Protein AF-A0AA43AKI9-F1 (afdb_monomer)

pLDDT: mean 84.33, std 13.37, range [45.75, 96.88]

Foldseek 3Di:
DDCPDPVVVVVVVVVVVVVVVVVVVVVQVVLVVQQVVVQVVQQVVWVAPFPPDQKDWAEDDPNVDFTKIWHDFPPDGTTTKMFGQQRPHPPRTDIPPPPTAGADDPVVLVVNVVHYVGDPVNSVVCVVR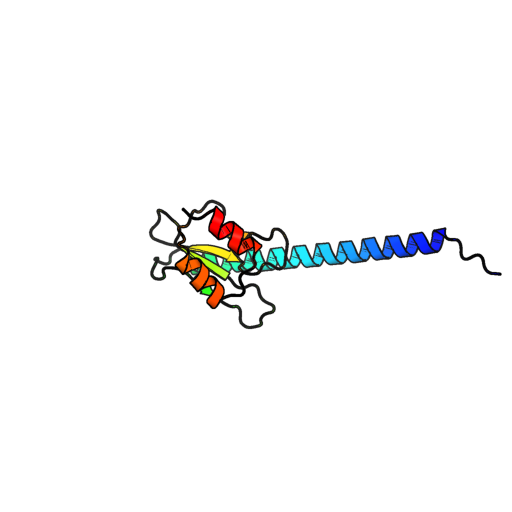HD

Radius of gyration: 20.55 Å; Cα contacts (8 Å, |Δi|>4): 179; chains: 1; bounding box: 58×27×63 Å

Nearest PDB structures (foldseek):
  7pkn-assembly1_O  TM=2.606E-01  e=2.501E+00  Homo sapiens

Solvent-accessible surface area (backbone atoms only — not comparable to full-atom values): 7281 Å² total; per-res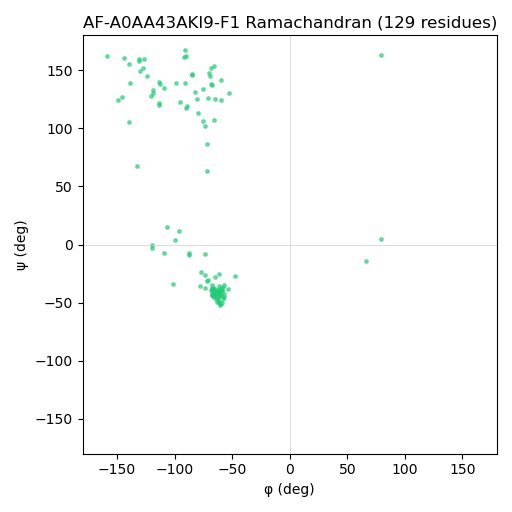idue (Å²): 135,86,80,76,55,68,68,61,59,52,49,54,52,52,52,50,50,53,53,52,51,52,54,48,53,53,52,30,53,52,41,36,52,50,54,51,50,51,45,49,52,53,38,71,74,33,48,83,37,61,70,84,52,87,58,44,57,46,61,46,97,73,75,83,54,62,19,38,34,31,32,39,27,55,98,53,74,41,21,46,34,31,32,47,28,37,58,86,20,74,67,59,82,46,61,33,57,77,91,61,52,40,57,61,54,71,70,56,52,54,55,40,53,75,54,28,68,60,33,68,69,45,54,50,51,54,66,76,64,43,90

Mean predicted aligned error: 8.43 Å

Secondary structure (DSSP, 8-state):
-----HHHHHHHHHHHHHHHHHHHHHHHHHHHHHHHHHHHHHHHHHTT-B--SS-EEE--TTSSSPPEEEEEBTTSSB-EEEEESS--SSSS--EESTT--B---HHHHHHHHHHS---HHHHHHHHHT--

Structure (mmCIF, N/CA/C/O backbone):
data_AF-A0AA43AKI9-F1
#
_entry.id   AF-A0AA43AKI9-F1
#
loop_
_atom_site.group_PDB
_atom_site.id
_atom_site.type_symbol
_atom_site.label_atom_id
_atom_site.label_alt_id
_atom_site.label_comp_id
_atom_site.label_asym_id
_atom_site.label_entity_id
_atom_site.label_seq_id
_atom_site.pdbx_PDB_ins_code
_atom_site.Cartn_x
_atom_site.Cartn_y
_atom_site.Cartn_z
_atom_site.occupancy
_atom_site.B_iso_or_equiv
_atom_site.auth_seq_id
_atom_site.auth_comp_id
_atom_site.auth_asym_id
_atom_site.auth_atom_id
_atom_site.pdbx_PDB_model_num
ATOM 1 N N . MET A 1 1 ? 41.574 -7.763 -47.421 1.00 45.75 1 MET A N 1
ATOM 2 C CA . MET A 1 1 ? 40.540 -6.963 -46.721 1.00 45.75 1 MET A CA 1
ATOM 3 C C . MET A 1 1 ? 39.375 -7.884 -46.365 1.00 45.75 1 MET A C 1
ATOM 5 O O . MET A 1 1 ? 38.687 -8.348 -47.265 1.00 45.75 1 MET A O 1
ATOM 9 N N . ARG A 1 2 ? 39.213 -8.251 -45.084 1.00 49.47 2 ARG A N 1
ATOM 10 C CA . ARG A 1 2 ? 38.138 -9.153 -44.627 1.00 49.47 2 ARG A CA 1
ATOM 11 C C . ARG A 1 2 ? 36.812 -8.386 -44.614 1.00 49.47 2 ARG A C 1
ATOM 13 O O . ARG A 1 2 ? 36.598 -7.552 -43.742 1.00 49.47 2 ARG A O 1
ATOM 20 N N . LYS A 1 3 ? 35.931 -8.671 -45.578 1.00 53.00 3 LYS A N 1
ATOM 21 C CA . LYS A 1 3 ? 34.524 -8.255 -45.543 1.00 53.00 3 LYS A CA 1
ATOM 22 C C . LYS A 1 3 ? 33.819 -9.100 -44.482 1.00 53.00 3 LYS A C 1
ATOM 24 O O . LYS A 1 3 ? 33.308 -10.176 -44.780 1.00 53.00 3 LYS A O 1
ATOM 29 N N . VAL A 1 4 ? 33.867 -8.661 -43.227 1.00 52.81 4 VAL A N 1
ATOM 30 C CA . VAL A 1 4 ? 32.991 -9.215 -42.191 1.00 52.81 4 VAL A CA 1
ATOM 31 C C . VAL A 1 4 ? 31.580 -8.814 -42.600 1.00 52.81 4 VAL A C 1
ATOM 33 O O . VAL A 1 4 ? 31.241 -7.634 -42.611 1.00 52.81 4 VAL A O 1
ATOM 36 N N . SER A 1 5 ? 30.818 -9.795 -43.079 1.00 53.59 5 SER A N 1
ATOM 37 C CA . SER A 1 5 ? 29.493 -9.577 -43.649 1.00 53.59 5 SER A CA 1
ATOM 38 C C . SER A 1 5 ? 28.587 -8.947 -42.600 1.00 53.59 5 SER A C 1
ATOM 40 O O . SER A 1 5 ? 28.395 -9.510 -41.524 1.00 53.59 5 SER A O 1
ATOM 42 N N . THR A 1 6 ? 28.005 -7.800 -42.937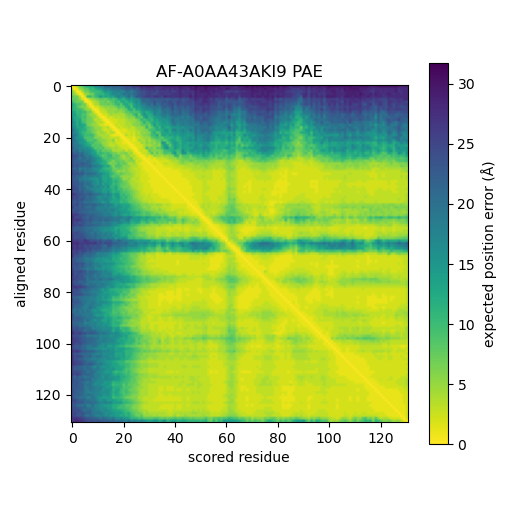 1.00 56.38 6 THR A N 1
ATOM 43 C CA . THR A 1 6 ? 27.058 -7.017 -42.127 1.00 56.38 6 THR A CA 1
ATOM 44 C C . THR A 1 6 ? 25.935 -7.879 -41.525 1.00 56.38 6 THR A C 1
ATOM 46 O O . THR A 1 6 ? 25.449 -7.594 -40.435 1.00 56.38 6 THR A O 1
ATOM 49 N N . ALA A 1 7 ? 25.589 -8.993 -42.182 1.00 56.81 7 ALA A N 1
ATOM 50 C CA . ALA A 1 7 ? 24.634 -9.997 -41.712 1.00 56.81 7 ALA A CA 1
ATOM 51 C C . ALA A 1 7 ? 25.034 -10.692 -40.390 1.00 56.81 7 ALA A C 1
ATOM 53 O O . ALA A 1 7 ? 24.173 -10.966 -39.555 1.00 56.81 7 ALA A O 1
ATOM 54 N N . VAL A 1 8 ? 26.326 -10.948 -40.153 1.00 57.59 8 VAL A N 1
ATOM 55 C CA . VAL A 1 8 ? 26.804 -11.613 -38.923 1.00 57.59 8 VAL A CA 1
ATOM 56 C C . VAL A 1 8 ? 26.734 -10.660 -37.725 1.00 57.59 8 VAL A C 1
ATOM 58 O O . VAL A 1 8 ? 26.34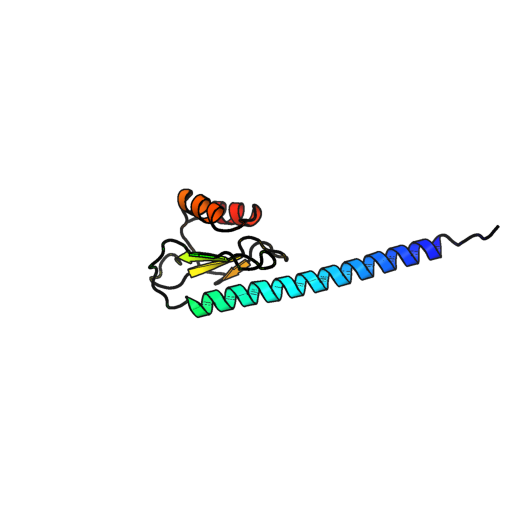0 -11.063 -36.633 1.00 57.59 8 VAL A O 1
ATOM 61 N N . LEU A 1 9 ? 27.038 -9.376 -37.943 1.00 56.09 9 LEU A N 1
ATOM 62 C CA . LEU A 1 9 ? 26.918 -8.324 -36.928 1.00 56.09 9 LEU A CA 1
ATOM 63 C C . LEU A 1 9 ? 25.456 -8.082 -36.524 1.00 56.09 9 LEU A C 1
ATOM 65 O O . LEU A 1 9 ? 25.164 -8.011 -35.334 1.00 56.09 9 LEU A O 1
ATOM 69 N N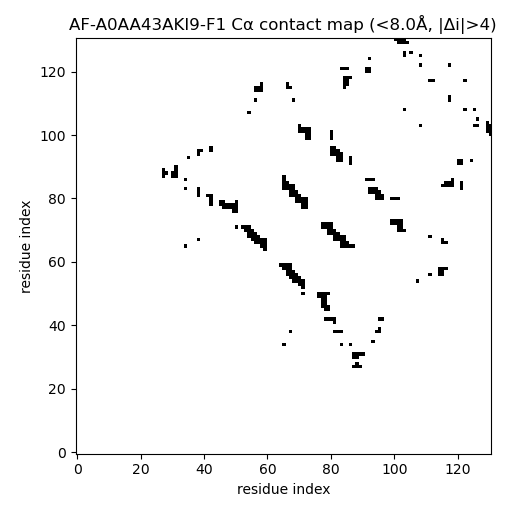 . LEU A 1 10 ? 24.530 -8.038 -37.489 1.00 59.44 10 LEU A N 1
ATOM 70 C CA . LEU A 1 10 ? 23.093 -7.923 -37.207 1.00 59.44 10 LEU A CA 1
ATOM 71 C C . LEU A 1 10 ? 22.563 -9.109 -36.389 1.00 59.44 10 LEU A C 1
ATOM 73 O O . LEU A 1 10 ? 21.810 -8.914 -35.439 1.00 59.44 10 LEU A O 1
ATOM 77 N N . SER A 1 11 ? 23.005 -10.327 -36.707 1.00 61.81 11 SER A N 1
ATOM 78 C CA . SER A 1 11 ? 22.578 -11.545 -36.004 1.00 61.81 11 SER A CA 1
ATOM 79 C C . SER A 1 11 ? 23.002 -11.543 -34.529 1.00 61.81 11 SER A C 1
ATOM 81 O O . SER A 1 11 ? 22.207 -11.884 -33.655 1.00 61.81 11 SER A O 1
ATOM 83 N N . ALA A 1 12 ? 24.233 -11.112 -34.236 1.00 63.16 12 ALA A N 1
ATOM 84 C CA . ALA A 1 12 ? 24.750 -11.032 -32.869 1.00 63.16 12 ALA A CA 1
ATOM 85 C C . ALA A 1 12 ? 24.038 -9.957 -32.028 1.00 63.16 12 ALA A C 1
ATOM 87 O O . ALA A 1 12 ? 23.758 -10.184 -30.852 1.00 63.16 12 ALA A O 1
ATOM 88 N N . VAL A 1 13 ? 23.697 -8.812 -32.632 1.00 67.19 13 VAL A N 1
ATOM 89 C CA . VAL A 1 13 ? 22.926 -7.753 -31.961 1.00 67.19 13 VAL A CA 1
ATOM 90 C C . VAL A 1 13 ? 21.514 -8.240 -31.634 1.00 67.19 13 VAL A C 1
ATOM 92 O O . VAL A 1 13 ? 21.068 -8.082 -30.500 1.00 67.19 13 VAL A O 1
ATOM 95 N N . VAL A 1 14 ? 20.834 -8.899 -32.577 1.00 70.06 14 VAL A N 1
ATOM 96 C CA . VAL A 1 14 ? 19.490 -9.458 -32.350 1.00 70.06 14 VAL A CA 1
ATOM 97 C C . VAL A 1 14 ? 19.511 -10.523 -31.250 1.00 70.06 14 VAL A C 1
ATOM 99 O O . VAL A 1 14 ? 18.685 -10.472 -30.343 1.00 70.06 14 VAL A O 1
ATOM 102 N N . LEU A 1 15 ? 20.483 -11.441 -31.264 1.00 68.69 15 LEU A N 1
ATOM 103 C CA . LEU A 1 15 ? 20.647 -12.450 -30.209 1.00 68.69 15 LEU A CA 1
ATOM 104 C C . LEU A 1 15 ? 20.910 -11.821 -28.832 1.00 68.69 15 LEU A C 1
ATOM 106 O O . LEU A 1 15 ? 20.325 -12.259 -27.842 1.00 68.69 15 LEU A O 1
ATOM 110 N N . GLY A 1 16 ? 21.738 -10.773 -28.765 1.00 64.88 16 GLY A N 1
ATOM 111 C CA . GLY A 1 16 ? 21.986 -10.023 -27.532 1.00 64.88 16 GLY A CA 1
ATOM 112 C C . GLY A 1 16 ? 20.726 -9.345 -26.986 1.00 64.88 16 GLY A C 1
ATOM 113 O O . GLY A 1 16 ? 20.448 -9.442 -25.790 1.00 64.88 16 GLY A O 1
ATOM 114 N N . PHE A 1 17 ? 19.925 -8.727 -27.859 1.00 69.56 17 PHE A N 1
ATOM 115 C CA . PHE A 1 17 ? 18.642 -8.121 -27.490 1.00 69.56 17 PHE A CA 1
ATOM 116 C C . PHE A 1 17 ? 17.628 -9.156 -26.996 1.00 69.56 17 PHE A C 1
ATOM 118 O O . PHE A 1 17 ? 17.020 -8.954 -25.948 1.00 69.56 17 PHE A O 1
ATOM 125 N N . VAL A 1 18 ? 17.471 -10.278 -27.704 1.00 70.56 18 VAL A N 1
ATOM 126 C CA . VAL A 1 18 ? 16.542 -11.352 -27.314 1.00 70.56 18 VAL A CA 1
ATOM 127 C C . VAL A 1 18 ? 16.936 -11.945 -25.963 1.00 70.56 18 VAL A C 1
ATOM 129 O O . VAL A 1 18 ? 16.085 -12.128 -25.095 1.00 70.56 18 VAL A O 1
ATOM 132 N N . TYR A 1 19 ? 18.228 -12.196 -25.749 1.00 66.94 19 TYR A N 1
ATOM 133 C CA . TYR A 1 19 ? 18.718 -12.734 -24.484 1.00 66.94 19 TYR A CA 1
ATOM 134 C C . TYR A 1 19 ? 18.542 -11.751 -23.318 1.00 66.94 19 TYR A C 1
ATOM 136 O O . TYR A 1 19 ? 18.086 -12.144 -22.243 1.00 66.94 19 TYR A O 1
ATOM 144 N N . GLY A 1 20 ? 18.854 -10.467 -23.531 1.00 67.75 20 GLY A N 1
ATOM 145 C CA . GLY A 1 20 ? 18.632 -9.415 -22.536 1.00 67.75 20 GLY A CA 1
ATOM 146 C C . GLY A 1 20 ? 17.153 -9.253 -22.184 1.00 67.75 20 GLY A C 1
ATOM 147 O O . GLY A 1 20 ? 16.803 -9.188 -21.007 1.00 67.75 20 GLY A O 1
ATOM 148 N N . TYR A 1 21 ? 16.278 -9.279 -23.191 1.00 68.94 21 TYR A N 1
ATOM 149 C CA . TYR A 1 21 ? 14.831 -9.207 -23.003 1.00 68.94 21 TYR A CA 1
ATOM 150 C C . TYR A 1 21 ? 14.286 -10.412 -22.225 1.00 68.94 21 TYR A C 1
ATOM 152 O O . TYR A 1 21 ? 13.513 -10.242 -21.286 1.00 68.94 21 TYR A O 1
ATOM 160 N N . PHE A 1 22 ? 14.732 -11.628 -22.549 1.00 62.22 22 PHE A N 1
ATOM 161 C CA . PHE A 1 22 ? 14.301 -12.836 -21.842 1.00 62.22 22 PHE A CA 1
ATOM 162 C C . PHE A 1 22 ? 14.733 -12.831 -20.367 1.00 62.22 22 PHE A C 1
ATOM 164 O O . PHE A 1 22 ? 13.942 -13.148 -19.481 1.00 62.22 22 PHE A O 1
ATOM 171 N N . ARG A 1 23 ? 15.973 -12.405 -20.086 1.00 58.81 23 ARG A N 1
ATOM 172 C CA . ARG A 1 23 ? 16.481 -12.211 -18.717 1.00 58.81 23 ARG A CA 1
ATOM 173 C C . ARG A 1 23 ? 15.659 -11.178 -17.944 1.00 58.81 23 ARG A C 1
ATOM 175 O O . ARG A 1 23 ? 15.332 -11.424 -16.787 1.00 58.81 23 ARG A O 1
ATOM 182 N N . PHE A 1 24 ? 15.320 -10.058 -18.583 1.00 66.50 24 PHE A N 1
ATOM 183 C CA . PHE A 1 24 ? 14.489 -9.010 -17.993 1.00 66.50 24 PHE A CA 1
ATOM 184 C C . PHE A 1 24 ? 13.093 -9.535 -17.630 1.00 66.50 24 PHE A C 1
ATOM 186 O O . PHE A 1 24 ? 12.676 -9.404 -16.482 1.00 66.50 24 PHE A O 1
ATOM 193 N N . MET A 1 25 ? 12.424 -10.216 -18.564 1.00 67.25 25 MET A N 1
ATOM 194 C CA . MET A 1 25 ? 11.106 -10.827 -18.339 1.00 67.25 25 MET A CA 1
ATOM 195 C C . MET A 1 25 ? 11.127 -11.822 -17.173 1.00 67.25 25 MET A C 1
ATOM 197 O O . MET A 1 25 ? 10.243 -11.803 -16.322 1.00 67.25 25 MET A O 1
ATOM 201 N N . GLN A 1 26 ? 12.165 -12.657 -17.086 1.00 64.31 26 GLN A N 1
ATOM 202 C CA . GLN A 1 26 ? 12.297 -13.622 -15.995 1.00 64.31 26 GLN A CA 1
ATOM 203 C C . GLN A 1 26 ? 12.542 -12.939 -14.639 1.00 64.31 26 GLN A C 1
ATOM 205 O O . GLN A 1 26 ? 11.999 -13.373 -13.623 1.00 64.31 26 GLN A O 1
ATOM 210 N N . SER A 1 27 ? 13.345 -11.868 -14.607 1.00 70.12 27 SER A N 1
ATOM 211 C CA . SER A 1 27 ? 13.566 -11.093 -13.380 1.00 70.12 27 SER A CA 1
ATOM 212 C C . SER A 1 27 ? 12.309 -10.356 -12.916 1.00 70.12 27 SER A C 1
ATOM 214 O O . SER A 1 27 ? 12.038 -10.319 -11.717 1.00 70.12 27 SER A O 1
ATOM 216 N N . ASP A 1 28 ? 11.520 -9.835 -13.855 1.00 79.25 28 ASP A N 1
ATOM 217 C CA . ASP A 1 28 ? 10.261 -9.151 -13.572 1.00 79.25 28 ASP A CA 1
ATOM 218 C C . ASP A 1 28 ? 9.205 -10.131 -13.033 1.00 79.25 28 ASP A C 1
ATOM 220 O O . ASP A 1 28 ? 8.594 -9.874 -11.996 1.00 79.25 28 ASP A O 1
ATOM 224 N N . GLU A 1 29 ? 9.085 -11.320 -13.637 1.00 79.88 29 GLU A N 1
ATOM 225 C CA . GLU A 1 29 ? 8.169 -12.368 -13.168 1.00 79.88 29 GLU A CA 1
ATOM 226 C C . GLU A 1 29 ? 8.504 -12.833 -11.740 1.00 79.88 29 GLU A C 1
ATOM 228 O O . GLU A 1 29 ? 7.612 -13.016 -10.905 1.00 79.88 29 GLU A O 1
ATOM 233 N N . LEU A 1 30 ? 9.792 -13.017 -11.432 1.00 81.44 30 LEU A N 1
ATOM 234 C CA . LEU A 1 30 ? 10.238 -13.375 -10.083 1.00 81.44 30 LEU A CA 1
ATOM 235 C C . LEU A 1 30 ? 9.950 -12.254 -9.077 1.00 81.44 30 LEU A C 1
ATOM 237 O O . LEU A 1 30 ? 9.460 -12.538 -7.982 1.00 81.44 30 LEU A O 1
ATOM 241 N N . GLY A 1 31 ? 10.188 -10.995 -9.459 1.00 83.06 31 GLY A N 1
ATOM 242 C CA . GLY A 1 31 ? 9.835 -9.829 -8.649 1.00 83.06 31 GLY A CA 1
ATOM 243 C C . GLY A 1 31 ? 8.335 -9.767 -8.351 1.00 83.06 31 GLY A C 1
ATOM 244 O O . GLY A 1 31 ? 7.941 -9.591 -7.198 1.00 83.06 31 GLY A O 1
ATOM 245 N N . ALA A 1 32 ? 7.491 -10.018 -9.352 1.00 86.44 32 ALA A N 1
ATOM 246 C CA . ALA A 1 32 ? 6.040 -10.022 -9.189 1.00 86.44 32 ALA A CA 1
ATOM 247 C C . ALA A 1 32 ? 5.563 -11.147 -8.260 1.00 86.44 32 ALA A C 1
ATOM 249 O O . ALA A 1 32 ? 4.698 -10.926 -7.409 1.00 86.44 32 ALA A O 1
ATOM 250 N N . LYS A 1 33 ? 6.140 -12.353 -8.372 1.00 88.38 33 LYS A N 1
ATOM 251 C CA . LYS A 1 33 ? 5.838 -13.476 -7.464 1.00 88.38 33 LYS A CA 1
ATOM 252 C C . LYS A 1 33 ? 6.221 -13.163 -6.023 1.00 88.38 33 LYS A C 1
ATOM 254 O O . LYS A 1 33 ? 5.438 -13.455 -5.117 1.00 88.38 33 LYS A O 1
ATOM 259 N N . TYR A 1 34 ? 7.394 -12.569 -5.818 1.00 89.44 34 TYR A N 1
ATOM 260 C CA . TYR A 1 34 ? 7.850 -12.157 -4.495 1.00 89.44 34 TYR A CA 1
ATOM 261 C C . TYR A 1 34 ? 6.896 -11.132 -3.873 1.00 89.44 34 TYR A C 1
ATOM 263 O O . TYR A 1 34 ? 6.365 -11.357 -2.788 1.00 89.44 34 TYR A O 1
ATOM 271 N N . GLU A 1 35 ? 6.593 -10.059 -4.601 1.00 92.06 35 GLU A N 1
ATOM 272 C CA . GLU A 1 35 ? 5.710 -8.988 -4.133 1.00 92.06 35 GLU A CA 1
ATOM 273 C C . GLU A 1 35 ? 4.289 -9.483 -3.839 1.00 92.06 35 GLU A C 1
ATOM 275 O O . GLU A 1 35 ? 3.699 -9.123 -2.821 1.00 92.06 35 GLU A O 1
ATOM 280 N N . ASN A 1 36 ? 3.749 -10.375 -4.671 1.00 91.94 36 ASN A N 1
ATOM 281 C CA . ASN A 1 36 ? 2.451 -10.994 -4.408 1.00 91.94 36 ASN A CA 1
ATOM 282 C C . ASN A 1 36 ? 2.477 -11.902 -3.173 1.00 91.94 36 ASN A C 1
ATOM 284 O O . ASN A 1 36 ? 1.517 -11.910 -2.404 1.00 91.94 36 ASN A O 1
ATOM 288 N N . SER A 1 37 ? 3.566 -12.644 -2.959 1.00 91.56 37 SER A N 1
ATOM 289 C CA . SER A 1 37 ? 3.734 -13.477 -1.762 1.00 91.56 37 SER A CA 1
ATOM 290 C C . SER A 1 37 ? 3.813 -12.620 -0.498 1.00 91.56 37 SER A C 1
ATOM 292 O O . SER A 1 37 ? 3.218 -12.969 0.519 1.00 91.56 37 SER A O 1
ATOM 294 N N . LEU A 1 38 ? 4.475 -11.462 -0.576 1.00 92.12 38 LEU A N 1
ATOM 295 C CA . LEU A 1 38 ? 4.527 -10.493 0.514 1.00 92.12 38 LEU A CA 1
ATOM 296 C C . LEU A 1 38 ? 3.129 -9.952 0.850 1.00 92.12 38 LEU A C 1
ATOM 298 O O . LEU A 1 38 ? 2.733 -9.965 2.014 1.00 92.12 38 LEU A O 1
ATOM 302 N N . LEU A 1 39 ? 2.340 -9.553 -0.156 1.00 93.88 39 LEU A N 1
ATOM 303 C CA . LEU A 1 39 ? 0.954 -9.118 0.059 1.00 93.88 39 LEU A CA 1
ATOM 304 C C . LEU A 1 39 ?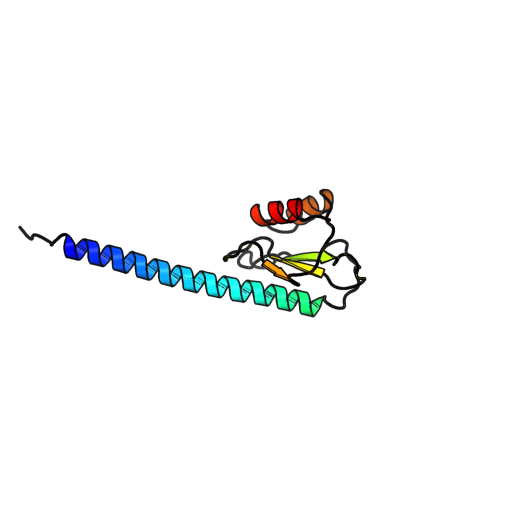 0.083 -10.222 0.672 1.00 93.88 39 LEU A C 1
ATOM 306 O O . LEU A 1 39 ? -0.705 -9.941 1.575 1.00 93.88 39 LEU A O 1
ATOM 310 N N . GLN A 1 40 ? 0.241 -11.473 0.230 1.00 94.44 40 GLN A N 1
ATOM 311 C CA . GLN A 1 40 ? -0.473 -12.617 0.806 1.00 94.44 40 GLN A CA 1
ATOM 312 C C . GLN A 1 40 ? -0.095 -12.844 2.270 1.00 94.44 40 GLN A C 1
ATOM 314 O O . GLN A 1 40 ? -0.980 -13.051 3.099 1.00 94.44 40 GLN A O 1
ATOM 319 N N . ALA A 1 41 ? 1.195 -12.757 2.606 1.00 92.56 41 ALA A N 1
ATOM 320 C CA . ALA A 1 41 ? 1.670 -12.888 3.978 1.00 92.56 41 ALA A CA 1
ATOM 321 C C . ALA A 1 41 ? 1.098 -11.784 4.882 1.00 92.56 41 ALA A C 1
ATOM 323 O O . ALA A 1 41 ? 0.603 -12.074 5.973 1.00 92.56 41 ALA A O 1
ATOM 324 N N . MET A 1 42 ? 1.097 -10.531 4.414 1.00 93.31 42 MET A N 1
ATOM 325 C CA . MET A 1 42 ? 0.512 -9.409 5.155 1.00 93.31 42 MET A CA 1
ATOM 326 C C . MET A 1 42 ? -1.002 -9.558 5.311 1.00 93.31 42 MET A C 1
ATOM 328 O O . MET A 1 42 ? -1.528 -9.365 6.408 1.00 93.31 42 MET A O 1
ATOM 332 N N . ASN A 1 43 ? -1.706 -9.968 4.254 1.00 93.25 43 ASN A N 1
ATOM 333 C CA . ASN A 1 43 ? -3.137 -10.225 4.336 1.00 93.25 43 ASN A CA 1
ATOM 334 C C . ASN A 1 43 ? -3.436 -11.329 5.356 1.00 93.25 43 ASN A C 1
ATOM 336 O O . ASN A 1 43 ? -4.191 -11.084 6.287 1.00 93.25 43 ASN A O 1
ATOM 340 N N . ALA A 1 44 ? -2.776 -12.486 5.266 1.00 92.12 44 ALA A N 1
ATOM 341 C CA . ALA A 1 44 ? -2.967 -13.592 6.206 1.00 92.12 44 ALA A CA 1
ATOM 342 C C . ALA A 1 44 ? -2.670 -13.192 7.663 1.00 92.12 44 ALA A C 1
ATOM 344 O O . ALA A 1 44 ? -3.369 -13.613 8.584 1.00 92.12 44 ALA A O 1
ATOM 345 N N . ARG A 1 45 ? -1.659 -12.341 7.883 1.00 91.12 45 ARG A N 1
ATOM 346 C CA . ARG A 1 45 ? -1.285 -11.859 9.219 1.00 91.12 45 ARG A CA 1
ATOM 347 C C . ARG A 1 45 ? -2.343 -10.950 9.849 1.00 91.12 45 ARG A C 1
ATOM 349 O O . ARG A 1 45 ? -2.514 -10.988 11.066 1.00 91.12 45 ARG A O 1
ATOM 356 N N . TYR A 1 46 ? -3.031 -10.137 9.048 1.00 91.62 46 TYR A N 1
ATOM 357 C CA . TYR A 1 46 ? -3.896 -9.059 9.542 1.00 91.62 46 TYR A CA 1
ATOM 358 C C . TYR A 1 46 ? -5.371 -9.180 9.143 1.00 91.62 46 TYR A C 1
ATOM 360 O O . TYR A 1 46 ? -6.165 -8.329 9.538 1.00 91.62 46 TYR A O 1
ATOM 368 N N . GLU A 1 47 ? -5.772 -10.210 8.397 1.00 90.25 47 GLU A N 1
ATOM 369 C CA . GLU A 1 47 ? -7.141 -10.383 7.882 1.00 90.25 47 GLU A CA 1
ATOM 370 C C . GLU A 1 47 ? -8.204 -10.299 8.986 1.00 90.25 47 GLU A C 1
ATOM 372 O O . GLU A 1 47 ? -9.250 -9.678 8.805 1.00 90.25 47 GLU A O 1
ATOM 377 N N . ASN A 1 48 ? -7.895 -10.850 10.160 1.00 89.88 48 ASN A N 1
ATOM 378 C CA . ASN A 1 48 ? -8.787 -10.863 11.319 1.00 89.88 48 ASN A CA 1
ATOM 379 C C . ASN A 1 48 ? -8.468 -9.781 12.361 1.00 89.88 48 ASN A C 1
ATOM 381 O O . ASN A 1 48 ? -9.099 -9.745 13.417 1.00 89.88 48 ASN A O 1
ATOM 385 N N . SER A 1 49 ? -7.494 -8.908 12.100 1.00 90.25 49 SER A N 1
ATOM 386 C CA . SER A 1 49 ? -7.148 -7.824 13.018 1.00 90.25 49 SER A CA 1
ATOM 387 C C . SER A 1 49 ? -8.186 -6.712 12.959 1.00 90.25 49 SER A C 1
ATOM 389 O O . SER A 1 49 ? -8.567 -6.261 11.879 1.00 90.25 49 SER A O 1
ATOM 391 N N . GLU A 1 50 ? -8.613 -6.239 14.125 1.00 91.88 50 GLU A N 1
ATOM 392 C CA . GLU A 1 50 ? -9.408 -5.017 14.235 1.00 91.88 50 GLU A CA 1
ATOM 393 C C . GLU A 1 50 ? -8.587 -3.798 13.810 1.00 91.88 50 GLU A C 1
ATOM 395 O O . GLU A 1 50 ? -7.353 -3.793 13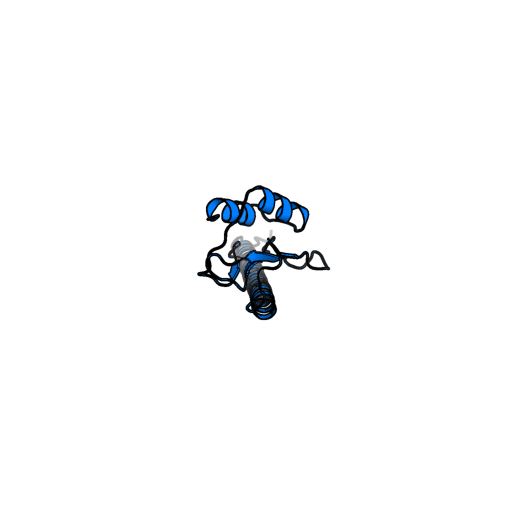.908 1.00 91.88 50 GLU A O 1
ATOM 400 N N . HIS A 1 51 ? -9.278 -2.755 13.346 1.00 89.00 51 HIS A N 1
ATOM 401 C CA . HIS A 1 51 ? -8.678 -1.496 12.894 1.00 89.00 51 HIS A CA 1
ATOM 402 C C . HIS A 1 51 ? -8.142 -0.655 14.057 1.00 89.00 51 HIS A C 1
ATOM 404 O O . HIS A 1 51 ? -8.598 0.450 14.328 1.00 89.00 51 HIS A O 1
ATOM 410 N N . THR A 1 52 ? -7.150 -1.184 14.762 1.00 80.88 52 THR A N 1
ATOM 411 C CA . THR A 1 52 ? -6.482 -0.503 15.880 1.00 80.88 52 THR A CA 1
ATOM 412 C C . THR A 1 52 ? -5.565 0.621 15.403 1.00 80.88 52 THR A C 1
ATOM 414 O O . THR A 1 52 ? -5.326 1.580 16.133 1.00 80.88 52 THR A O 1
ATOM 417 N N . LYS A 1 53 ? -5.063 0.523 14.167 1.00 81.19 53 LYS A N 1
ATOM 418 C CA . LYS A 1 53 ? -4.250 1.551 13.509 1.00 81.19 53 LYS A CA 1
ATOM 419 C C . LYS A 1 53 ? -5.006 2.160 12.332 1.00 81.19 53 LYS A C 1
ATOM 421 O O . LYS A 1 53 ? -5.589 1.421 11.537 1.00 81.19 53 LYS A O 1
ATOM 426 N N . SER A 1 54 ? -4.909 3.484 12.193 1.00 86.19 54 SER A N 1
ATOM 427 C CA . SER A 1 54 ? -5.464 4.262 11.074 1.00 86.19 54 SER A CA 1
ATOM 428 C C . SER A 1 54 ? -4.804 3.938 9.729 1.00 86.19 54 SER A C 1
ATOM 430 O O . SER A 1 54 ? -5.445 4.079 8.692 1.00 86.19 54 SER A O 1
ATOM 432 N N . LEU A 1 55 ? -3.542 3.503 9.749 1.00 93.38 55 LEU A N 1
ATOM 433 C CA . LEU A 1 55 ? -2.815 2.902 8.633 1.00 93.38 55 LEU A CA 1
ATOM 434 C C . LEU A 1 55 ? -1.629 2.084 9.152 1.00 93.38 55 LEU A C 1
ATOM 436 O O . LEU A 1 55 ? -1.161 2.265 10.280 1.00 93.38 55 LEU A O 1
ATOM 440 N N . ILE A 1 56 ? -1.118 1.207 8.302 1.00 93.75 56 ILE A N 1
ATOM 441 C CA . ILE A 1 56 ? 0.126 0.471 8.493 1.00 93.75 56 ILE A CA 1
ATOM 442 C C . ILE A 1 56 ? 1.054 0.866 7.345 1.00 93.75 56 ILE A C 1
ATOM 444 O O . ILE A 1 56 ? 0.644 0.868 6.192 1.00 93.75 56 ILE A O 1
ATOM 448 N N . ALA A 1 57 ? 2.293 1.231 7.653 1.00 93.56 57 ALA A N 1
ATOM 449 C CA . ALA A 1 57 ? 3.326 1.503 6.661 1.00 93.56 57 ALA A CA 1
ATOM 450 C C . ALA A 1 57 ? 4.623 0.897 7.196 1.00 93.56 57 ALA A C 1
ATOM 452 O O . ALA A 1 57 ? 5.177 1.400 8.176 1.00 93.56 57 ALA A O 1
ATOM 453 N N . GLU A 1 58 ? 5.042 -0.225 6.617 1.00 90.06 58 GLU A N 1
ATOM 454 C CA . GLU A 1 58 ? 6.184 -1.006 7.088 1.00 90.06 58 GLU A CA 1
ATOM 455 C C . GLU A 1 58 ? 7.301 -0.965 6.049 1.00 90.06 58 GLU A C 1
ATOM 457 O O . GLU A 1 58 ? 7.121 -1.349 4.891 1.00 90.06 58 GLU A O 1
ATOM 462 N N . ARG A 1 59 ? 8.463 -0.471 6.489 1.00 89.00 59 ARG A N 1
ATOM 463 C CA . ARG A 1 59 ? 9.706 -0.536 5.729 1.00 89.00 59 ARG A CA 1
ATOM 464 C C . ARG A 1 59 ? 10.348 -1.902 5.937 1.00 89.00 59 ARG A C 1
ATOM 466 O O . ARG A 1 59 ? 10.526 -2.325 7.080 1.00 89.00 59 ARG A O 1
ATOM 473 N N . MET A 1 60 ? 10.740 -2.544 4.846 1.00 84.75 60 MET A N 1
ATOM 474 C CA . MET A 1 60 ? 11.435 -3.829 4.898 1.00 84.75 60 MET A CA 1
ATOM 475 C C . MET A 1 60 ? 12.948 -3.622 5.099 1.00 84.75 60 MET A C 1
ATOM 477 O O . MET A 1 60 ? 13.517 -2.609 4.683 1.00 84.75 60 MET A O 1
ATOM 481 N N . ALA A 1 61 ? 13.590 -4.536 5.832 1.00 68.88 61 ALA A N 1
ATOM 482 C CA . ALA A 1 61 ? 14.810 -4.260 6.601 1.00 68.88 61 ALA A CA 1
ATOM 483 C C . ALA A 1 61 ? 16.111 -4.086 5.790 1.00 68.88 61 ALA A C 1
ATOM 485 O O . ALA A 1 61 ? 17.121 -3.681 6.365 1.00 68.88 61 ALA A O 1
ATOM 486 N N . ASP A 1 62 ? 16.118 -4.352 4.486 1.00 62.59 62 ASP A N 1
ATOM 487 C CA . ASP A 1 62 ? 17.341 -4.390 3.672 1.00 62.59 62 ASP A CA 1
ATOM 488 C C . ASP A 1 62 ? 17.369 -3.367 2.514 1.00 62.59 62 ASP A C 1
ATOM 490 O O . ASP A 1 62 ? 18.363 -3.260 1.798 1.00 62.59 62 ASP A O 1
ATOM 494 N N . GLY A 1 63 ? 16.294 -2.592 2.305 1.00 56.19 63 GLY A N 1
ATOM 495 C CA . GLY A 1 63 ? 16.156 -1.640 1.188 1.00 56.19 63 GLY A CA 1
ATOM 496 C C . GLY A 1 63 ? 16.082 -2.284 -0.213 1.00 56.19 63 GLY A C 1
ATOM 497 O O . GLY A 1 63 ? 15.666 -1.623 -1.182 1.00 56.19 63 GLY A O 1
ATOM 498 N N . THR A 1 64 ? 16.441 -3.567 -0.316 1.00 62.34 64 THR A N 1
ATOM 499 C CA . THR A 1 64 ? 16.274 -4.472 -1.459 1.00 62.34 64 THR A CA 1
ATOM 500 C C . THR A 1 64 ? 14.934 -5.189 -1.463 1.00 62.34 64 THR A C 1
ATOM 502 O O . THR A 1 64 ? 14.550 -5.719 -2.505 1.00 62.34 64 THR A O 1
ATOM 505 N N . ASP A 1 65 ? 14.155 -5.049 -0.406 1.00 78.19 65 ASP A N 1
ATOM 506 C CA . ASP A 1 65 ? 12.768 -5.466 -0.333 1.00 78.19 65 ASP A CA 1
ATOM 507 C C . ASP A 1 65 ? 11.801 -4.351 -0.743 1.00 78.19 65 ASP A C 1
ATOM 509 O O . ASP A 1 65 ? 12.180 -3.186 -0.948 1.00 78.19 65 ASP A O 1
ATOM 513 N N . SER A 1 66 ? 10.549 -4.751 -0.948 1.00 88.44 66 SER A N 1
ATOM 514 C CA . SER A 1 66 ? 9.448 -3.852 -1.260 1.00 88.44 66 SER A CA 1
ATOM 515 C C . SER A 1 66 ? 8.704 -3.505 0.035 1.00 88.44 66 SER A C 1
ATOM 517 O O . SER A 1 66 ? 8.251 -4.387 0.756 1.00 88.44 66 SER A O 1
ATOM 519 N N . ASP A 1 67 ? 8.603 -2.216 0.342 1.00 93.75 67 ASP A N 1
ATOM 520 C CA . ASP A 1 67 ? 7.871 -1.671 1.484 1.00 93.75 67 ASP A CA 1
ATOM 521 C C . ASP A 1 67 ? 6.362 -1.886 1.283 1.00 93.75 67 ASP A C 1
ATOM 523 O O . ASP A 1 67 ? 5.871 -1.914 0.148 1.00 93.75 67 ASP A O 1
ATOM 527 N N . VAL A 1 68 ? 5.607 -1.991 2.378 1.00 94.75 68 VAL A N 1
ATOM 528 C CA . VAL A 1 68 ? 4.168 -2.295 2.334 1.00 94.75 68 VAL A CA 1
ATOM 529 C C . VAL A 1 68 ? 3.326 -1.249 3.046 1.00 94.75 68 VAL A C 1
ATOM 531 O O . VAL A 1 68 ? 3.709 -0.697 4.078 1.00 94.75 68 VAL A O 1
ATOM 534 N N . ILE A 1 69 ? 2.139 -1.000 2.497 1.00 96.62 69 ILE A N 1
ATOM 535 C CA . ILE A 1 69 ? 1.129 -0.102 3.060 1.00 96.62 69 ILE A CA 1
ATOM 536 C C . ILE A 1 69 ? -0.138 -0.912 3.300 1.00 96.62 69 ILE A C 1
ATOM 538 O O . ILE A 1 69 ? -0.621 -1.565 2.384 1.00 96.62 69 ILE A O 1
ATOM 542 N N . GLY A 1 70 ? -0.688 -0.852 4.506 1.00 96.44 70 GLY A N 1
ATOM 543 C CA . GLY A 1 70 ? -1.980 -1.418 4.872 1.00 96.44 70 GLY A CA 1
ATOM 544 C C . GLY A 1 70 ? -2.965 -0.313 5.226 1.00 96.44 70 GLY A C 1
ATOM 545 O O . GLY A 1 70 ? -2.745 0.443 6.171 1.00 96.44 70 GLY A O 1
ATOM 546 N N . LEU A 1 71 ? -4.078 -0.232 4.504 1.00 95.69 71 LEU A N 1
ATOM 547 C CA . LEU A 1 71 ? -5.154 0.729 4.752 1.00 95.69 71 LEU A CA 1
ATOM 548 C C . LEU A 1 71 ? -6.388 0.009 5.299 1.00 95.69 71 LEU A C 1
ATOM 550 O O . LEU A 1 71 ? -6.746 -1.031 4.752 1.00 95.69 71 LEU A O 1
ATOM 554 N N . PRO A 1 72 ? -7.056 0.504 6.354 1.00 95.06 72 PRO A N 1
ATOM 555 C CA . PRO A 1 72 ? -8.268 -0.129 6.862 1.00 95.06 72 PRO A CA 1
ATOM 556 C C . PRO A 1 72 ? -9.303 -0.339 5.751 1.00 95.06 72 PRO A C 1
ATOM 558 O O . PRO A 1 72 ? -9.606 0.580 4.982 1.00 95.06 72 PRO A O 1
ATOM 561 N N . ARG A 1 73 ? -9.846 -1.557 5.650 1.00 94.06 73 ARG A N 1
ATOM 562 C CA . ARG A 1 73 ? -10.889 -1.870 4.663 1.00 94.06 73 ARG A CA 1
ATOM 563 C C . ARG A 1 73 ? -12.157 -1.072 4.967 1.00 94.06 73 ARG A C 1
ATOM 565 O O . ARG A 1 73 ? -12.705 -1.155 6.062 1.00 94.06 73 ARG A O 1
ATOM 572 N N . ALA A 1 74 ? -12.657 -0.326 3.990 1.00 92.31 74 ALA A N 1
ATOM 573 C CA . ALA A 1 74 ? -13.869 0.464 4.157 1.00 92.31 74 ALA A CA 1
ATOM 574 C C . ALA A 1 74 ? -15.105 -0.441 4.316 1.00 92.31 74 ALA A C 1
ATOM 576 O O . ALA A 1 74 ? -15.272 -1.415 3.584 1.00 92.31 74 ALA A O 1
ATOM 577 N N . GLY A 1 75 ? -15.989 -0.097 5.258 1.00 90.00 75 GLY A N 1
ATOM 578 C CA . GLY A 1 75 ? -17.270 -0.787 5.459 1.00 90.00 75 GLY A CA 1
ATOM 579 C C . GLY A 1 75 ? -17.198 -2.108 6.233 1.00 90.00 75 GLY A C 1
ATOM 580 O O . GLY A 1 75 ? -18.223 -2.764 6.393 1.00 90.00 75 GLY A O 1
ATOM 581 N N . VAL A 1 76 ? -16.025 -2.495 6.741 1.00 90.75 76 VAL A N 1
ATOM 582 C CA . VAL A 1 76 ? -15.844 -3.678 7.599 1.00 90.75 76 VAL A CA 1
ATOM 583 C C . VAL A 1 76 ? -15.046 -3.306 8.848 1.00 90.75 76 VAL A C 1
ATOM 585 O O . VAL A 1 76 ? -14.326 -2.318 8.842 1.00 90.75 76 VAL A O 1
ATOM 588 N N . ALA A 1 77 ? -15.163 -4.087 9.924 1.00 90.38 77 ALA A N 1
ATOM 589 C CA . ALA A 1 77 ? -14.490 -3.798 11.199 1.00 90.38 77 ALA A CA 1
ATOM 590 C C . ALA A 1 77 ? -13.057 -4.361 11.302 1.00 90.38 77 ALA A C 1
ATOM 592 O O . ALA A 1 77 ? -12.355 -4.113 12.285 1.00 90.38 77 ALA A O 1
ATOM 593 N N . ARG A 1 78 ? -12.647 -5.195 10.338 1.00 93.19 78 ARG A N 1
ATOM 594 C CA . ARG A 1 78 ? -11.408 -5.980 10.392 1.00 93.19 78 ARG A CA 1
ATOM 595 C C . ARG A 1 78 ? -10.699 -6.019 9.046 1.00 93.19 78 ARG A C 1
ATOM 597 O O . ARG A 1 78 ? -11.327 -5.877 7.995 1.00 93.19 78 ARG A O 1
ATOM 604 N N . GLY A 1 79 ? -9.391 -6.241 9.097 1.00 93.56 79 GLY A N 1
ATOM 605 C CA . GLY A 1 79 ? -8.549 -6.438 7.925 1.00 93.56 79 GLY A CA 1
ATOM 606 C C . GLY A 1 79 ? -8.161 -5.150 7.202 1.00 93.56 79 GLY A C 1
ATOM 607 O O . GLY A 1 79 ? -8.771 -4.092 7.357 1.00 93.56 79 GLY A O 1
ATOM 608 N N . TYR A 1 80 ? -7.133 -5.255 6.370 1.00 95.69 80 TYR A N 1
ATOM 609 C CA . TYR A 1 80 ? -6.524 -4.130 5.667 1.00 95.69 80 TYR A CA 1
ATOM 610 C C . TYR A 1 80 ? -6.457 -4.414 4.161 1.00 95.69 80 TYR A C 1
ATOM 612 O O . TYR A 1 80 ? -6.418 -5.567 3.738 1.00 95.69 80 TYR A O 1
ATOM 620 N N . VAL A 1 81 ? -6.479 -3.355 3.354 1.00 95.56 81 VAL A N 1
ATOM 621 C CA . VAL A 1 81 ? -6.091 -3.369 1.945 1.00 95.56 81 VAL A CA 1
ATOM 622 C C . VAL A 1 81 ? -4.600 -3.086 1.879 1.00 95.56 81 VAL A C 1
ATOM 624 O O . VAL A 1 81 ? -4.144 -2.029 2.313 1.00 95.56 81 VAL A O 1
ATOM 627 N N . TRP A 1 82 ? -3.858 -4.033 1.336 1.00 96.69 82 TRP A N 1
ATOM 628 C CA . TRP A 1 82 ? -2.413 -4.014 1.243 1.00 96.69 82 TRP A CA 1
ATOM 629 C C . TRP A 1 82 ? -1.947 -3.562 -0.129 1.00 96.69 82 TRP A C 1
ATOM 631 O O . TRP A 1 82 ? -2.487 -4.007 -1.142 1.00 96.69 82 TRP A O 1
ATOM 641 N N . PHE A 1 83 ? -0.911 -2.734 -0.142 1.00 96.88 83 PHE A N 1
ATOM 642 C CA . PHE A 1 83 ? -0.215 -2.260 -1.328 1.00 96.88 83 PHE A CA 1
ATOM 643 C C . PHE A 1 83 ? 1.284 -2.441 -1.170 1.00 96.88 83 PHE A C 1
ATOM 645 O O . PHE A 1 83 ? 1.824 -2.316 -0.069 1.00 96.88 83 PHE A O 1
ATOM 652 N N . ILE A 1 84 ? 1.954 -2.657 -2.297 1.00 96.00 84 ILE A N 1
ATOM 653 C CA . ILE A 1 84 ? 3.394 -2.451 -2.387 1.00 96.00 84 ILE A CA 1
ATOM 654 C C . ILE A 1 84 ? 3.649 -0.956 -2.586 1.00 96.00 84 ILE A C 1
ATOM 656 O O . ILE A 1 84 ? 3.106 -0.361 -3.515 1.00 96.00 84 ILE A O 1
ATOM 660 N N . ALA A 1 85 ? 4.458 -0.344 -1.724 1.00 95.44 85 ALA A N 1
ATOM 661 C CA . ALA A 1 85 ? 4.733 1.091 -1.773 1.00 95.44 85 ALA A CA 1
ATOM 662 C C . ALA A 1 85 ? 5.735 1.468 -2.873 1.00 95.44 85 ALA A C 1
ATOM 664 O O . ALA A 1 85 ? 5.607 2.526 -3.477 1.00 95.44 85 ALA A O 1
ATOM 665 N N . ASN A 1 86 ? 6.727 0.610 -3.124 1.00 93.38 86 ASN A N 1
ATOM 666 C CA . ASN A 1 86 ? 7.836 0.801 -4.067 1.00 93.38 86 ASN A CA 1
ATOM 667 C C . ASN A 1 86 ? 8.029 -0.444 -4.956 1.00 93.38 86 ASN A C 1
ATOM 669 O O . ASN A 1 86 ? 9.032 -1.151 -4.820 1.00 93.38 86 ASN A O 1
ATOM 673 N N . PRO A 1 87 ? 7.065 -0.732 -5.846 1.00 92.31 87 PRO A N 1
ATOM 674 C CA . PRO A 1 87 ? 7.087 -1.926 -6.680 1.00 92.31 87 PRO A CA 1
ATOM 675 C C . PRO A 1 87 ? 8.332 -1.971 -7.569 1.00 92.31 87 PRO A C 1
ATOM 677 O O . PRO A 1 87 ? 8.766 -0.960 -8.119 1.00 92.31 87 PRO A O 1
ATOM 680 N N . LYS A 1 88 ? 8.885 -3.170 -7.741 1.00 88.81 88 LYS A N 1
ATOM 681 C CA . LYS A 1 88 ? 10.066 -3.444 -8.579 1.00 88.81 88 LYS A CA 1
ATOM 682 C C . LYS A 1 88 ? 9.726 -4.211 -9.847 1.00 88.81 88 LYS A C 1
ATOM 684 O O . LYS A 1 88 ? 10.596 -4.403 -10.689 1.00 88.81 88 LYS A O 1
ATOM 689 N N . SER A 1 89 ? 8.478 -4.650 -9.957 1.00 89.38 89 SER A N 1
ATOM 690 C CA . SER A 1 89 ? 7.962 -5.425 -11.080 1.00 89.38 89 SER A CA 1
ATOM 691 C C . SER A 1 89 ? 6.657 -4.842 -11.610 1.00 89.38 89 SER A C 1
ATOM 693 O O . SER A 1 89 ? 5.949 -4.134 -10.882 1.00 89.38 89 SER A O 1
ATOM 695 N N . VAL A 1 90 ? 6.293 -5.169 -12.848 1.00 87.50 90 VAL A N 1
ATOM 696 C CA . VAL A 1 90 ? 4.966 -4.838 -13.387 1.00 87.50 90 VAL A CA 1
ATOM 697 C C . VAL A 1 90 ? 3.912 -5.904 -13.019 1.00 87.50 90 VAL A C 1
ATOM 699 O O . VAL A 1 90 ? 4.238 -7.082 -12.904 1.00 87.50 90 VAL A O 1
ATOM 702 N N . PRO A 1 91 ? 2.631 -5.527 -12.808 1.00 89.38 91 PRO A N 1
ATOM 703 C CA . PRO A 1 91 ? 2.101 -4.161 -12.788 1.00 89.38 91 PRO A CA 1
ATOM 704 C C . PRO A 1 91 ? 2.579 -3.382 -11.555 1.00 89.38 91 PRO A C 1
ATOM 706 O O . PRO A 1 91 ? 2.757 -3.961 -10.487 1.00 89.38 91 PRO A O 1
ATOM 709 N N . LEU A 1 92 ? 2.766 -2.064 -11.686 1.00 90.94 92 LEU A N 1
ATOM 710 C CA . LEU A 1 92 ? 3.255 -1.230 -10.578 1.00 90.94 92 LEU A CA 1
ATOM 711 C C . LEU A 1 92 ? 2.283 -1.267 -9.392 1.00 90.94 92 LEU A C 1
ATOM 713 O O . LEU A 1 92 ? 2.674 -1.567 -8.269 1.00 90.94 92 LEU A O 1
ATOM 717 N N . VAL A 1 93 ? 0.994 -1.050 -9.648 1.00 92.50 93 VAL A N 1
ATOM 718 C CA . VAL A 1 93 ? -0.027 -1.125 -8.603 1.00 92.50 93 VAL A CA 1
ATOM 719 C C . VAL A 1 93 ? -0.382 -2.585 -8.341 1.00 92.50 93 VAL A C 1
ATOM 721 O O . VAL A 1 93 ? -0.989 -3.253 -9.178 1.00 92.50 93 VAL A O 1
ATOM 724 N N . LYS A 1 94 ? -0.031 -3.064 -7.148 1.00 93.62 94 LYS A N 1
ATOM 725 C CA . LYS A 1 94 ? -0.430 -4.373 -6.621 1.00 93.62 94 LYS A CA 1
ATOM 726 C C . LYS A 1 94 ? -1.236 -4.155 -5.352 1.00 93.62 94 LYS A C 1
ATOM 728 O O . LYS A 1 94 ? -0.830 -3.368 -4.499 1.00 93.62 94 LYS A O 1
ATOM 733 N N . LYS A 1 95 ? -2.377 -4.834 -5.252 1.00 93.31 95 LYS A N 1
ATOM 734 C CA . LYS A 1 95 ? -3.379 -4.623 -4.205 1.00 93.31 95 LYS A CA 1
ATOM 735 C C . LYS A 1 95 ? -3.927 -5.953 -3.702 1.00 93.31 95 LYS A C 1
ATOM 737 O O . LYS A 1 95 ? -4.243 -6.824 -4.511 1.00 93.31 95 LYS A O 1
ATOM 742 N N . MET A 1 96 ? -4.117 -6.088 -2.389 1.00 94.12 96 MET A N 1
ATOM 743 C CA . MET A 1 96 ? -4.768 -7.259 -1.795 1.00 94.12 96 MET A CA 1
ATOM 744 C C . MET A 1 96 ? -5.599 -6.900 -0.550 1.00 94.12 96 MET A C 1
ATOM 746 O O . MET A 1 96 ? -5.049 -6.301 0.364 1.00 94.12 96 MET A O 1
ATOM 750 N N . PRO A 1 97 ? -6.888 -7.276 -0.456 1.00 92.31 97 PRO A N 1
ATOM 751 C CA . PRO A 1 97 ? -7.692 -7.930 -1.491 1.00 92.31 97 PRO A CA 1
ATOM 752 C C . PRO A 1 97 ? -7.993 -6.995 -2.674 1.00 92.31 97 PRO A C 1
ATOM 754 O O . PRO A 1 97 ? -8.211 -5.797 -2.479 1.00 92.31 97 PRO A O 1
ATOM 757 N N . ALA A 1 98 ? -8.039 -7.542 -3.894 1.00 87.44 98 ALA A N 1
ATOM 758 C CA . ALA A 1 98 ? -8.194 -6.765 -5.130 1.00 87.44 98 ALA A CA 1
ATOM 759 C C . ALA A 1 98 ? -9.487 -5.926 -5.161 1.00 87.44 98 ALA A C 1
ATOM 761 O O . ALA A 1 98 ? -9.447 -4.753 -5.531 1.00 87.44 98 ALA A O 1
ATOM 762 N N . ASP A 1 99 ? -10.597 -6.470 -4.656 1.00 87.56 99 ASP A N 1
ATOM 763 C CA . ASP A 1 99 ? -11.926 -5.836 -4.726 1.00 87.56 99 ASP A CA 1
ATOM 764 C C . ASP A 1 99 ? -12.302 -5.039 -3.466 1.00 87.56 99 ASP A C 1
ATOM 766 O O . ASP A 1 99 ? -13.453 -4.663 -3.264 1.00 87.56 99 ASP A O 1
ATOM 770 N N . SER A 1 100 ? -11.344 -4.789 -2.569 1.00 89.50 100 SER A N 1
ATOM 771 C CA . SER A 1 100 ? -11.617 -4.060 -1.325 1.00 89.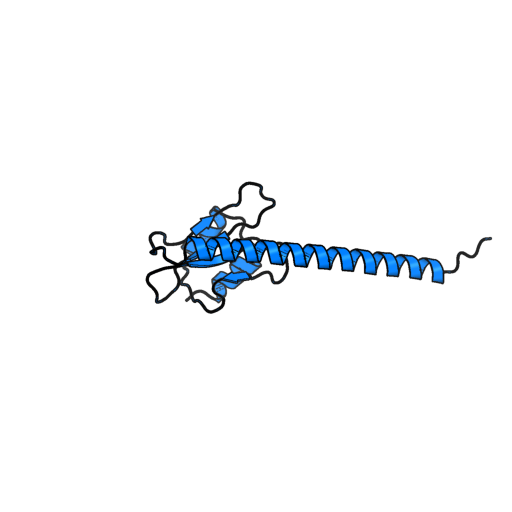50 100 SER A CA 1
ATOM 772 C C . SER A 1 100 ? -11.405 -2.558 -1.461 1.00 89.50 100 SER A C 1
ATOM 774 O O . SER A 1 100 ? -10.418 -2.110 -2.037 1.00 89.50 100 SER A O 1
ATOM 776 N N . ASN A 1 101 ? -12.301 -1.773 -0.874 1.00 92.44 101 ASN A N 1
ATOM 777 C CA . ASN A 1 101 ? -12.162 -0.320 -0.808 1.00 92.44 101 ASN A CA 1
ATOM 778 C C . ASN A 1 101 ? -11.445 0.108 0.475 1.00 92.44 101 ASN A C 1
ATOM 780 O O . ASN A 1 101 ? -11.383 -0.642 1.451 1.00 92.44 101 ASN A O 1
ATOM 784 N N . TYR A 1 102 ? -10.923 1.328 0.473 1.00 93.69 102 TYR A N 1
ATOM 785 C CA . TYR A 1 102 ? -10.271 1.965 1.611 1.00 93.69 102 TYR A CA 1
ATOM 786 C C . TYR A 1 102 ? -10.601 3.458 1.610 1.00 93.69 102 TYR A C 1
ATOM 788 O O . TYR A 1 102 ? -10.991 4.015 0.584 1.00 93.69 102 TYR A O 1
ATOM 796 N N . ARG A 1 103 ? -10.431 4.099 2.765 1.00 92.00 103 ARG A N 1
ATOM 797 C CA . ARG A 1 103 ? -10.521 5.555 2.897 1.00 92.00 103 ARG A CA 1
ATOM 798 C C . ARG A 1 103 ? -9.164 6.113 3.257 1.00 92.00 103 ARG A C 1
ATOM 800 O O . ARG A 1 103 ? -8.444 5.510 4.054 1.00 92.00 103 ARG A O 1
ATOM 807 N N . LEU A 1 104 ? -8.821 7.245 2.661 1.00 92.94 104 LEU A N 1
ATOM 808 C CA . LEU A 1 104 ? -7.501 7.832 2.823 1.00 92.94 104 LEU A CA 1
ATOM 809 C C . LEU A 1 104 ? -7.570 9.353 2.726 1.00 92.94 104 LEU A C 1
ATOM 811 O O . LEU A 1 104 ? -8.035 9.905 1.732 1.00 92.94 104 LEU A O 1
ATOM 815 N N . SER A 1 105 ? -7.081 10.031 3.759 1.00 92.12 105 SER A N 1
ATOM 816 C CA . SER A 1 105 ? -6.914 11.486 3.757 1.00 92.12 105 SER A CA 1
ATOM 817 C C . SER A 1 105 ? -5.535 11.899 3.236 1.00 92.12 105 SER A C 1
ATOM 819 O O . SER A 1 105 ? -4.592 11.108 3.232 1.00 92.12 105 SER A O 1
ATOM 821 N N . GLU A 1 106 ? -5.386 13.166 2.846 1.00 89.94 106 GLU A N 1
ATOM 822 C CA . GLU A 1 106 ? -4.090 13.710 2.412 1.00 89.94 106 GLU A CA 1
ATOM 823 C C . GLU A 1 106 ? -3.033 13.645 3.516 1.00 89.94 106 GLU A C 1
ATOM 825 O O . GLU A 1 106 ? -1.900 13.253 3.253 1.00 89.94 106 GLU A O 1
ATOM 830 N N . ALA A 1 107 ? -3.415 13.914 4.768 1.00 91.31 107 ALA A N 1
ATOM 831 C CA . ALA A 1 107 ? -2.507 13.808 5.908 1.00 91.31 107 ALA A CA 1
ATOM 832 C C . ALA A 1 107 ? -1.939 12.386 6.073 1.00 91.31 107 ALA A C 1
ATOM 834 O O . ALA A 1 107 ? -0.760 12.219 6.373 1.00 91.31 107 ALA A O 1
ATOM 835 N N . GLN A 1 108 ? -2.754 11.358 5.818 1.00 93.19 108 GLN A N 1
ATOM 836 C CA . GLN A 1 108 ? -2.308 9.963 5.874 1.00 93.19 108 GLN A CA 1
ATOM 837 C C . GLN A 1 108 ? -1.370 9.600 4.715 1.00 93.19 108 GLN A C 1
ATOM 839 O O . GLN A 1 108 ? -0.491 8.761 4.885 1.00 93.19 108 GLN A O 1
ATOM 844 N N . ILE A 1 109 ? -1.520 10.224 3.545 1.00 92.62 109 ILE A N 1
ATOM 845 C CA . ILE A 1 109 ? -0.600 10.024 2.413 1.00 92.62 109 ILE A CA 1
ATOM 846 C C . ILE A 1 109 ? 0.778 10.588 2.738 1.00 92.62 109 ILE A C 1
ATOM 848 O O . ILE A 1 109 ? 1.787 9.930 2.486 1.00 92.62 109 ILE A O 1
ATOM 852 N N . GLU A 1 110 ? 0.823 11.774 3.337 1.00 92.38 110 GLU A N 1
ATOM 853 C CA . GLU A 1 110 ? 2.078 12.362 3.798 1.00 92.38 110 GLU A CA 1
ATOM 854 C C . GLU A 1 110 ? 2.697 11.517 4.927 1.00 92.38 110 GLU A C 1
ATOM 856 O O . GLU A 1 110 ? 3.893 11.238 4.907 1.00 92.38 110 GLU A O 1
ATOM 861 N N . GLU A 1 111 ? 1.885 10.991 5.852 1.00 93.38 111 GLU A N 1
ATOM 862 C CA . GLU A 1 111 ? 2.343 10.043 6.881 1.00 93.38 111 GLU A CA 1
ATOM 863 C C . GLU A 1 111 ? 2.962 8.768 6.277 1.00 93.38 111 GLU A C 1
ATOM 865 O O . GLU A 1 111 ? 3.990 8.290 6.763 1.00 93.38 111 GLU A O 1
ATOM 870 N N . ILE A 1 112 ? 2.377 8.228 5.203 1.00 94.38 112 ILE A N 1
ATOM 871 C CA . ILE A 1 112 ? 2.933 7.088 4.460 1.00 94.38 112 ILE A CA 1
ATOM 872 C C . ILE A 1 112 ? 4.280 7.467 3.837 1.00 94.38 112 ILE A C 1
ATOM 874 O O . ILE A 1 112 ? 5.261 6.745 4.023 1.00 94.38 112 ILE A O 1
ATOM 878 N N . ALA A 1 113 ? 4.350 8.604 3.142 1.00 92.94 113 ALA A N 1
ATOM 879 C CA . ALA A 1 113 ? 5.561 9.064 2.461 1.00 92.94 113 ALA A CA 1
ATOM 880 C C . ALA A 1 113 ? 6.742 9.312 3.422 1.00 92.94 113 ALA A C 1
ATOM 882 O O . ALA A 1 113 ? 7.899 9.195 3.021 1.00 92.94 113 ALA A O 1
ATOM 883 N N . LEU A 1 114 ? 6.464 9.605 4.696 1.00 93.12 114 LEU A N 1
ATOM 884 C CA . LEU A 1 114 ? 7.483 9.741 5.741 1.00 93.12 114 LEU A CA 1
ATOM 885 C C . LEU A 1 114 ? 8.023 8.396 6.257 1.00 93.12 114 LEU A C 1
ATOM 887 O O . LEU A 1 114 ? 9.125 8.352 6.805 1.00 93.12 114 LEU A O 1
ATOM 891 N N . ARG A 1 115 ? 7.262 7.302 6.127 1.00 92.69 115 ARG A N 1
ATOM 892 C CA . ARG A 1 115 ? 7.594 5.990 6.719 1.00 92.69 115 ARG A CA 1
ATOM 893 C C . ARG A 1 115 ? 8.185 5.000 5.728 1.00 92.69 115 ARG A C 1
A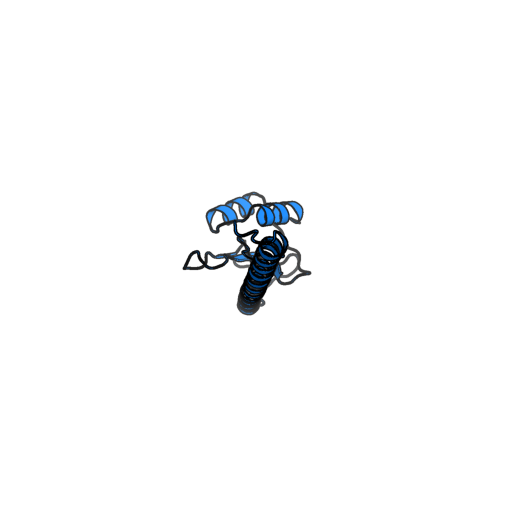TOM 895 O O . ARG A 1 115 ? 9.038 4.197 6.104 1.00 92.69 115 ARG A O 1
ATOM 902 N N . VAL A 1 116 ? 7.742 5.052 4.478 1.00 93.62 116 VAL A N 1
ATOM 903 C CA . VAL A 1 116 ? 8.157 4.126 3.418 1.00 93.62 116 VAL A CA 1
ATOM 904 C C . VAL A 1 116 ? 8.652 4.895 2.205 1.00 93.62 116 VAL A C 1
ATOM 906 O O . VAL A 1 116 ? 8.329 6.066 2.016 1.00 93.62 116 VAL A O 1
ATOM 909 N N . ARG A 1 117 ? 9.435 4.238 1.345 1.00 92.12 117 ARG A N 1
ATOM 910 C CA . ARG A 1 117 ? 9.714 4.798 0.020 1.00 92.12 117 ARG A CA 1
ATOM 911 C C . ARG A 1 117 ? 8.442 4.638 -0.811 1.00 92.12 117 ARG A C 1
ATOM 913 O O . ARG A 1 117 ? 8.152 3.538 -1.261 1.00 92.12 117 ARG A O 1
ATOM 920 N N . LEU A 1 118 ? 7.684 5.718 -0.975 1.00 93.81 118 LEU A N 1
ATOM 921 C CA . LEU A 1 118 ? 6.452 5.715 -1.756 1.00 93.81 118 LEU A CA 1
ATOM 922 C C . LEU A 1 118 ? 6.750 6.055 -3.220 1.00 93.81 118 LEU A C 1
ATOM 924 O O . LEU A 1 118 ? 7.220 7.150 -3.526 1.00 93.81 118 LEU A O 1
ATOM 928 N N . ASP A 1 119 ? 6.470 5.117 -4.117 1.00 94.75 119 ASP A N 1
ATOM 929 C CA . ASP A 1 119 ? 6.586 5.327 -5.554 1.00 94.75 119 ASP A CA 1
ATOM 930 C C . ASP A 1 119 ? 5.519 6.329 -6.047 1.00 94.75 119 ASP A C 1
ATOM 932 O O . ASP A 1 119 ? 4.361 6.258 -5.614 1.00 94.75 119 ASP A O 1
ATOM 936 N N . PRO A 1 120 ? 5.865 7.268 -6.950 1.00 94.19 120 PRO A N 1
ATOM 937 C CA . PRO A 1 120 ? 4.926 8.265 -7.459 1.00 94.19 120 PRO A CA 1
ATOM 938 C C . PRO A 1 120 ? 3.669 7.677 -8.108 1.00 94.19 120 PRO A C 1
ATOM 940 O O . PRO A 1 120 ? 2.596 8.260 -7.957 1.00 94.19 120 PRO A O 1
ATOM 943 N N . ALA A 1 121 ? 3.770 6.534 -8.795 1.00 93.19 121 ALA A N 1
ATOM 944 C CA . ALA A 1 121 ? 2.617 5.880 -9.409 1.00 93.19 121 ALA A CA 1
ATOM 945 C C . ALA A 1 121 ? 1.662 5.331 -8.342 1.00 93.19 121 ALA A C 1
ATOM 947 O O . ALA A 1 121 ? 0.446 5.468 -8.468 1.00 93.19 121 ALA A O 1
ATOM 948 N N . ILE A 1 122 ? 2.207 4.779 -7.253 1.00 95.69 122 ILE A N 1
ATOM 949 C CA . ILE A 1 122 ? 1.407 4.337 -6.106 1.00 95.69 122 ILE A CA 1
ATOM 950 C C . ILE A 1 122 ? 0.767 5.539 -5.413 1.00 95.69 122 ILE A C 1
ATOM 952 O O . ILE A 1 122 ? -0.427 5.509 -5.127 1.00 95.69 122 ILE A O 1
ATOM 956 N N . ARG A 1 123 ? 1.514 6.631 -5.200 1.00 95.06 123 ARG A N 1
ATOM 957 C CA . ARG A 1 123 ? 0.963 7.873 -4.630 1.00 95.06 123 ARG A CA 1
ATOM 958 C C . ARG A 1 123 ? -0.193 8.418 -5.470 1.00 95.06 123 ARG A C 1
ATOM 960 O O . ARG A 1 123 ? -1.233 8.752 -4.908 1.00 95.06 123 ARG A O 1
ATOM 967 N N . GLY A 1 124 ? -0.021 8.485 -6.791 1.00 94.12 124 GLY A N 1
ATOM 968 C CA . GLY A 1 124 ? -1.060 8.915 -7.730 1.00 94.12 124 GLY A CA 1
ATOM 969 C C . GLY A 1 124 ? -2.303 8.033 -7.637 1.00 94.12 124 GLY A C 1
ATOM 970 O O . GLY A 1 124 ? -3.394 8.537 -7.385 1.00 94.12 124 GLY A O 1
ATOM 971 N N . TYR A 1 125 ? -2.122 6.712 -7.696 1.00 94.50 125 TYR A N 1
ATOM 972 C CA . TYR A 1 125 ? -3.221 5.756 -7.557 1.00 94.50 125 TYR A CA 1
ATOM 973 C C . TYR A 1 125 ? -3.982 5.925 -6.232 1.00 94.50 125 TYR A C 1
ATOM 975 O O . TYR A 1 125 ? -5.214 5.940 -6.218 1.00 94.50 125 TYR A O 1
ATOM 983 N N . LEU A 1 126 ? -3.263 6.077 -5.113 1.00 94.25 126 LEU A N 1
ATOM 984 C CA . LEU A 1 126 ? -3.864 6.267 -3.791 1.00 94.25 126 LEU A CA 1
ATOM 985 C C . LEU A 1 126 ? -4.689 7.559 -3.707 1.00 94.25 126 LEU A C 1
ATOM 987 O O . LEU A 1 126 ? -5.759 7.544 -3.101 1.00 94.25 126 LEU A O 1
ATOM 991 N N . LEU A 1 127 ? -4.211 8.649 -4.317 1.00 92.06 127 LEU A N 1
ATOM 992 C CA . LEU A 1 127 ? -4.916 9.933 -4.378 1.00 92.06 127 LEU A CA 1
ATOM 993 C C . LEU A 1 127 ? -6.183 9.860 -5.235 1.00 92.06 127 LEU A C 1
ATOM 995 O O . LEU A 1 127 ? -7.209 10.407 -4.842 1.00 92.06 127 LEU A O 1
ATOM 999 N N . GLU A 1 128 ? -6.117 9.184 -6.380 1.00 92.62 128 GLU A N 1
ATOM 1000 C CA . GLU A 1 128 ? -7.234 9.059 -7.324 1.00 92.62 128 GLU A CA 1
ATOM 1001 C C . GLU A 1 128 ? -8.346 8.135 -6.812 1.00 92.62 128 GLU A C 1
ATOM 1003 O O . GLU A 1 128 ? -9.517 8.352 -7.109 1.00 92.62 128 GLU A O 1
ATOM 1008 N N . ASN A 1 129 ? -7.991 7.117 -6.022 1.00 90.62 129 ASN A N 1
ATOM 1009 C CA . ASN A 1 129 ? -8.915 6.072 -5.565 1.00 90.62 129 ASN A CA 1
ATOM 1010 C C . ASN A 1 129 ? -9.301 6.200 -4.082 1.00 90.62 129 ASN A C 1
ATOM 1012 O O . ASN A 1 129 ? -9.817 5.249 -3.490 1.00 90.62 129 ASN A O 1
ATOM 1016 N N . ARG A 1 130 ? -9.044 7.356 -3.459 1.00 84.06 130 ARG A N 1
ATOM 1017 C CA . ARG A 1 130 ? -9.477 7.624 -2.082 1.00 84.06 130 ARG A CA 1
ATOM 1018 C C . ARG A 1 130 ? -11.000 7.801 -2.030 1.00 84.06 130 ARG A C 1
ATOM 1020 O O . ARG A 1 130 ? -11.549 8.615 -2.770 1.00 84.06 130 ARG A O 1
ATOM 1027 N N . GLN A 1 131 ? -11.668 7.036 -1.167 1.00 79.75 131 GLN A N 1
ATOM 1028 C CA . GLN A 1 131 ? -13.102 7.175 -0.868 1.00 79.75 131 GLN A CA 1
ATOM 1029 C C . GLN A 1 131 ? -13.350 7.917 0.444 1.00 79.75 131 GLN A C 1
ATOM 1031 O O . GLN A 1 131 ? -12.456 7.889 1.324 1.00 79.75 131 GLN A O 1
#

Sequence (131 aa):
MRKVSTAVLLSAVVLGFVYGYFRFMQSDELGAKYENSLLQAMNARYENSEHTKSLIAERMADGTDSDVIGLPRAGVARGYVWFIANPKSVPLVKKMPADSNYRLSEAQIEEIALRVRLDPAIRGYLLENRQ